Protein AF-A0A640LIW4-F1 (afdb_monomer_lite)

pLDDT: mean 70.2, std 18.81, range [32.25, 88.25]

InterPro domains:
  IPR004026 Ada DNA repair, metal-binding [PF02805] (12-57)
  IPR035451 Ada-like domain superfamily [G3DSA:3.40.10.10] (1-70)
  IPR035451 Ada-like domain superfamily [SSF57884] (4-58)

Foldseek 3Di:
DDDPDDQDLVNLLVLLVVLPCVCFLQKWKAFQVVRDIDGSNDPDDRDDSVRIDMGGNPPDDDDDDPPPPDDPPDD

Radius of gyration: 13.27 Å; chains: 1; bounding box: 46×34×21 Å

Secondary structure (DSSP, 8-state):
----S---HHHHHHHHHTT-GGGTTTEEEEETTTTEEE-TT--SPPPPGGGEEEEE-----SS---------S--

Structure (mmCIF, N/CA/C/O backbone):
data_AF-A0A640LIW4-F1
#
_entry.id   AF-A0A640LIW4-F1
#
loop_
_atom_site.group_PDB
_atom_site.id
_atom_site.type_symbol
_atom_site.label_atom_id
_atom_site.label_alt_id
_atom_site.label_comp_id
_atom_site.label_asym_id
_atom_site.label_entity_id
_atom_site.label_seq_id
_atom_site.pdbx_PDB_ins_code
_atom_site.Cartn_x
_atom_site.Cartn_y
_atom_site.Cartn_z
_atom_site.occupancy
_atom_site.B_iso_or_equiv
_atom_site.auth_seq_id
_atom_site.auth_comp_id
_atom_site.auth_asym_id
_atom_site.auth_atom_id
_atom_site.pdbx_PDB_model_num
ATOM 1 N N . MET A 1 1 ? 27.876 -5.187 -8.854 1.00 42.62 1 MET A N 1
ATOM 2 C CA . MET A 1 1 ? 27.217 -6.236 -8.049 1.00 42.62 1 MET A CA 1
ATOM 3 C C . MET A 1 1 ? 26.399 -5.524 -6.980 1.00 42.62 1 MET A C 1
ATOM 5 O O . MET A 1 1 ? 26.987 -4.891 -6.121 1.00 42.62 1 MET A O 1
ATOM 9 N N . LYS A 1 2 ? 25.079 -5.491 -7.140 1.00 38.06 2 LYS A N 1
ATOM 10 C CA . LYS A 1 2 ? 24.085 -4.716 -6.380 1.00 38.06 2 LYS A CA 1
ATOM 11 C C . LYS A 1 2 ? 22.798 -5.552 -6.464 1.00 38.06 2 LYS A C 1
ATOM 13 O O . LYS A 1 2 ? 22.510 -6.019 -7.558 1.00 38.06 2 LYS A O 1
ATOM 18 N N . ASP A 1 3 ? 22.028 -5.895 -5.445 1.00 44.50 3 ASP A N 1
ATOM 19 C CA . ASP A 1 3 ? 22.004 -5.569 -4.027 1.00 44.50 3 ASP A CA 1
ATOM 20 C C . ASP A 1 3 ? 21.281 -6.731 -3.324 1.00 44.50 3 ASP A C 1
ATOM 22 O O . ASP A 1 3 ? 20.366 -7.346 -3.879 1.00 44.50 3 ASP A O 1
ATOM 26 N N . GLN A 1 4 ? 21.692 -7.059 -2.103 1.00 47.53 4 GLN A N 1
ATOM 27 C CA . GLN A 1 4 ? 20.999 -8.036 -1.270 1.00 47.53 4 GLN A CA 1
ATOM 28 C C . GLN A 1 4 ? 19.625 -7.483 -0.873 1.00 47.53 4 GLN A C 1
ATOM 30 O O . GLN A 1 4 ? 19.537 -6.693 0.056 1.00 47.53 4 GLN A O 1
ATOM 35 N N . ASN A 1 5 ? 18.588 -7.873 -1.618 1.00 56.72 5 ASN A N 1
ATOM 36 C CA . ASN A 1 5 ? 17.239 -8.318 -1.221 1.00 56.72 5 ASN A CA 1
ATOM 37 C C . ASN A 1 5 ? 16.593 -7.816 0.102 1.00 56.72 5 ASN A C 1
ATOM 39 O O . ASN A 1 5 ? 15.736 -8.503 0.656 1.00 56.72 5 ASN A O 1
ATOM 43 N N . ASN A 1 6 ? 16.957 -6.643 0.615 1.00 59.06 6 ASN A N 1
ATOM 44 C CA . ASN A 1 6 ? 16.431 -6.052 1.840 1.00 59.06 6 ASN A CA 1
ATOM 45 C C . ASN A 1 6 ? 15.673 -4.772 1.484 1.00 59.06 6 ASN A C 1
ATOM 47 O O . ASN A 1 6 ? 16.219 -3.671 1.517 1.00 59.06 6 ASN A O 1
ATOM 51 N N . LEU A 1 7 ? 14.411 -4.928 1.083 1.00 71.69 7 LEU A N 1
ATOM 52 C CA . LEU A 1 7 ? 13.522 -3.793 0.853 1.00 71.69 7 LEU A CA 1
ATOM 53 C C . LEU A 1 7 ? 13.342 -3.031 2.170 1.00 71.69 7 LEU A C 1
ATOM 55 O O . LEU A 1 7 ? 12.865 -3.595 3.157 1.00 71.69 7 LEU A O 1
ATOM 59 N N . SER A 1 8 ? 13.718 -1.755 2.187 1.00 83.00 8 SER A N 1
ATOM 60 C CA . SER A 1 8 ? 13.419 -0.867 3.309 1.00 83.00 8 SER A CA 1
ATOM 61 C C . SER A 1 8 ? 11.924 -0.564 3.357 1.00 83.00 8 SER A C 1
ATOM 63 O O . SER A 1 8 ? 11.228 -0.595 2.337 1.00 83.00 8 SER A O 1
ATOM 65 N N . ARG A 1 9 ? 11.424 -0.237 4.551 1.00 82.12 9 ARG A N 1
ATOM 66 C CA . ARG A 1 9 ? 10.010 0.093 4.776 1.00 82.12 9 ARG A CA 1
ATOM 67 C C . ARG A 1 9 ? 9.561 1.265 3.890 1.00 82.12 9 ARG A C 1
ATOM 69 O O . ARG A 1 9 ? 8.489 1.204 3.298 1.00 82.12 9 ARG A O 1
ATOM 76 N N . ASP A 1 10 ? 10.438 2.247 3.687 1.00 85.94 10 ASP A N 1
ATOM 77 C CA . ASP A 1 10 ? 10.249 3.369 2.759 1.00 85.94 10 ASP A CA 1
ATOM 78 C C . ASP A 1 10 ? 10.132 2.9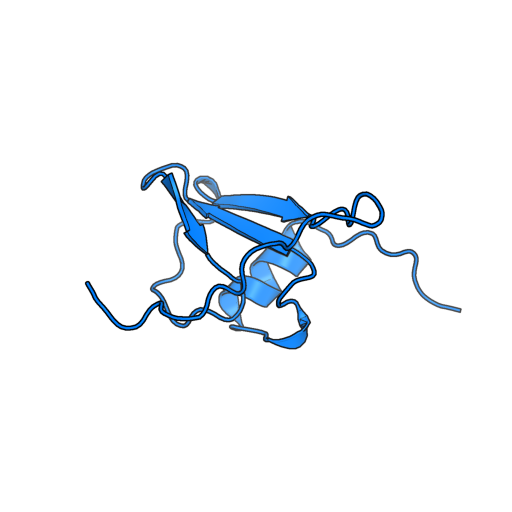33 1.294 1.00 85.94 10 ASP A C 1
ATOM 80 O O . ASP A 1 10 ? 9.338 3.489 0.541 1.00 85.94 10 ASP A O 1
ATOM 84 N N . THR A 1 11 ? 10.890 1.916 0.873 1.00 86.88 11 THR A N 1
ATOM 85 C CA . THR A 1 11 ? 10.821 1.381 -0.494 1.00 86.88 11 THR A CA 1
ATOM 86 C C . THR A 1 11 ? 9.502 0.654 -0.728 1.00 86.88 11 THR A C 1
ATOM 88 O O . THR A 1 11 ? 8.856 0.883 -1.747 1.00 86.88 11 THR A O 1
ATOM 91 N N . MET A 1 12 ? 9.067 -0.175 0.229 1.00 85.62 12 MET A N 1
ATOM 92 C CA . MET A 1 12 ? 7.766 -0.854 0.159 1.00 85.62 12 MET A CA 1
ATOM 93 C C . MET A 1 12 ? 6.608 0.146 0.168 1.00 85.62 12 MET A C 1
ATOM 95 O O . MET A 1 12 ? 5.631 -0.004 -0.567 1.00 85.62 12 MET A O 1
ATOM 99 N N . TRP A 1 13 ? 6.735 1.197 0.976 1.00 87.62 13 TRP A N 1
ATOM 100 C CA . TRP A 1 13 ? 5.775 2.286 1.005 1.00 87.62 13 TRP A CA 1
ATOM 101 C C . TRP A 1 13 ? 5.717 3.026 -0.322 1.00 87.62 13 TRP A C 1
ATOM 103 O O . TRP A 1 13 ? 4.638 3.173 -0.884 1.00 87.62 13 TRP A O 1
ATOM 113 N N . LYS A 1 14 ? 6.871 3.422 -0.865 1.00 88.00 14 LYS A N 1
ATOM 114 C CA . LYS A 1 14 ? 6.943 4.088 -2.163 1.00 88.00 14 LYS A CA 1
ATOM 115 C C . LYS A 1 14 ? 6.301 3.231 -3.247 1.00 88.00 14 LYS A C 1
ATOM 117 O O . LYS A 1 14 ? 5.461 3.753 -3.959 1.00 88.00 14 LYS A O 1
ATOM 122 N N . ALA A 1 15 ? 6.610 1.935 -3.296 1.00 86.81 15 ALA A N 1
ATOM 123 C CA . ALA A 1 15 ? 5.991 0.992 -4.227 1.00 86.81 15 ALA A CA 1
ATOM 124 C C . ALA A 1 15 ? 4.461 0.917 -4.076 1.00 86.81 15 ALA A C 1
ATOM 126 O O . ALA A 1 15 ? 3.752 0.852 -5.075 1.00 86.81 15 ALA A O 1
ATOM 127 N N . THR A 1 16 ? 3.952 0.977 -2.841 1.00 84.56 16 THR A N 1
ATOM 128 C CA . THR A 1 16 ? 2.508 1.021 -2.554 1.00 84.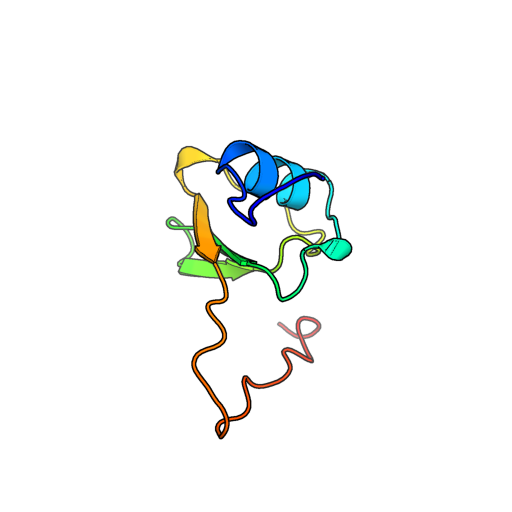56 16 THR A CA 1
ATOM 129 C C . THR A 1 16 ? 1.879 2.328 -3.042 1.00 84.56 16 THR A C 1
ATOM 131 O O . THR A 1 16 ? 0.837 2.318 -3.687 1.00 84.56 16 THR A O 1
ATOM 134 N N . VAL A 1 17 ? 2.527 3.467 -2.783 1.00 85.38 17 VAL A N 1
ATOM 135 C CA . VAL A 1 17 ? 2.061 4.795 -3.215 1.00 85.38 17 VAL A CA 1
ATOM 136 C C . VAL A 1 17 ? 2.098 4.928 -4.738 1.00 85.38 17 VAL A C 1
ATOM 138 O O . VAL A 1 17 ? 1.183 5.492 -5.330 1.00 85.38 17 VAL A O 1
ATOM 141 N N . THR A 1 18 ? 3.138 4.401 -5.387 1.00 88.00 18 THR A N 1
ATOM 142 C CA . THR A 1 18 ? 3.296 4.436 -6.847 1.00 88.00 18 THR A CA 1
ATOM 143 C C . THR A 1 18 ? 2.498 3.351 -7.564 1.00 88.00 18 THR A C 1
ATOM 145 O O . THR A 1 18 ? 2.551 3.296 -8.790 1.00 88.00 18 THR A O 1
ATOM 148 N N . CYS A 1 19 ? 1.762 2.504 -6.836 1.00 82.19 19 CYS A N 1
ATOM 149 C CA . CYS A 1 19 ? 1.011 1.377 -7.389 1.00 82.19 19 CYS A CA 1
ATOM 150 C C . CYS A 1 19 ? 1.876 0.449 -8.265 1.00 82.19 19 CYS A C 1
ATOM 152 O O . CYS A 1 19 ? 1.455 0.013 -9.337 1.00 82.19 19 CYS A O 1
ATOM 154 N N . ASP A 1 20 ? 3.116 0.190 -7.842 1.00 82.00 20 ASP A N 1
ATOM 155 C CA . ASP A 1 20 ? 4.104 -0.498 -8.670 1.00 82.00 20 ASP A CA 1
ATOM 156 C C . ASP A 1 20 ? 3.876 -2.018 -8.661 1.00 82.00 20 ASP A C 1
ATOM 158 O O . ASP A 1 20 ? 4.119 -2.719 -7.672 1.00 82.00 20 ASP A O 1
ATOM 162 N N . SER A 1 21 ? 3.413 -2.536 -9.799 1.00 79.94 21 SER A N 1
ATOM 163 C CA . SER A 1 21 ? 3.147 -3.959 -10.004 1.00 79.94 21 SER A CA 1
ATOM 164 C C . SER A 1 21 ? 4.404 -4.829 -10.026 1.00 79.94 21 SER A C 1
ATOM 166 O O . SER A 1 21 ? 4.279 -6.046 -9.918 1.00 79.94 21 SER A O 1
ATOM 168 N N . ALA A 1 22 ? 5.610 -4.258 -10.124 1.00 82.19 22 ALA A N 1
ATOM 169 C CA . ALA A 1 22 ? 6.851 -5.030 -10.026 1.00 82.19 22 ALA A CA 1
ATOM 170 C C . ALA A 1 22 ? 7.028 -5.680 -8.643 1.00 82.19 22 ALA A C 1
ATOM 172 O O . ALA A 1 22 ? 7.750 -6.667 -8.508 1.00 82.19 22 ALA A O 1
ATOM 173 N N . TYR A 1 23 ? 6.348 -5.147 -7.623 1.00 81.81 23 TYR A N 1
ATOM 174 C CA . TYR A 1 23 ? 6.372 -5.667 -6.259 1.00 81.81 23 TYR A CA 1
ATOM 175 C C . TYR A 1 23 ? 5.209 -6.607 -5.932 1.00 81.81 23 TYR A C 1
ATOM 177 O O . TYR A 1 23 ? 5.130 -7.121 -4.810 1.00 81.81 23 TYR A O 1
ATOM 185 N N . ASP A 1 24 ? 4.318 -6.861 -6.893 1.00 79.31 24 ASP A N 1
ATOM 186 C CA . ASP A 1 24 ? 3.214 -7.798 -6.717 1.00 79.31 24 ASP A CA 1
ATOM 187 C C . ASP A 1 24 ? 3.761 -9.210 -6.449 1.00 79.31 24 ASP A C 1
ATOM 189 O O . ASP A 1 24 ? 4.579 -9.742 -7.198 1.00 79.31 24 ASP A O 1
ATOM 193 N N . GLY A 1 25 ? 3.366 -9.807 -5.322 1.00 77.50 25 GLY A N 1
ATOM 194 C CA . GLY A 1 25 ? 3.875 -11.111 -4.885 1.00 77.50 25 GLY A CA 1
ATOM 195 C C . GLY A 1 25 ? 5.260 -11.094 -4.220 1.00 77.50 25 GLY A C 1
ATOM 196 O O . GLY A 1 25 ? 5.679 -12.134 -3.710 1.00 77.50 25 GLY A O 1
ATOM 197 N N . ILE A 1 26 ? 5.948 -9.944 -4.157 1.00 83.50 26 ILE A N 1
ATOM 198 C CA . ILE A 1 26 ? 7.176 -9.768 -3.356 1.00 83.50 26 ILE A CA 1
ATOM 199 C C . ILE A 1 26 ? 6.814 -9.480 -1.896 1.00 83.50 26 ILE A C 1
ATOM 201 O O . ILE A 1 26 ? 7.380 -10.064 -0.966 1.00 83.50 26 ILE A O 1
ATOM 205 N N . PHE A 1 27 ? 5.851 -8.588 -1.681 1.00 83.94 27 PHE A N 1
ATOM 206 C CA . PHE A 1 27 ? 5.323 -8.269 -0.362 1.00 83.94 27 PHE A CA 1
ATOM 207 C C . PHE A 1 27 ? 3.843 -7.892 -0.446 1.00 83.94 27 PHE A C 1
ATOM 209 O O . PHE A 1 27 ? 3.324 -7.538 -1.503 1.00 83.94 27 PHE A O 1
ATOM 216 N N . PHE A 1 28 ? 3.177 -7.954 0.700 1.00 85.81 28 PHE A N 1
ATOM 217 C CA . PHE A 1 28 ? 1.814 -7.479 0.896 1.00 85.81 28 PHE A CA 1
ATOM 218 C C . PHE A 1 28 ? 1.809 -6.464 2.031 1.00 85.81 28 PHE A C 1
ATOM 220 O O . PHE A 1 28 ? 2.690 -6.485 2.895 1.00 85.81 28 PHE A O 1
ATOM 227 N N . TYR A 1 29 ? 0.822 -5.577 2.049 1.00 87.44 29 TYR A N 1
ATOM 228 C CA . TYR A 1 29 ? 0.631 -4.667 3.169 1.00 87.44 29 TYR A CA 1
ATOM 229 C C . TYR A 1 29 ? -0.754 -4.860 3.776 1.00 87.44 29 TYR A C 1
ATOM 231 O O . TYR A 1 29 ? -1.719 -5.158 3.076 1.00 87.44 29 TYR A O 1
ATOM 239 N N . ALA A 1 30 ? -0.844 -4.710 5.091 1.00 87.00 30 ALA A N 1
ATOM 240 C CA . ALA A 1 30 ? -2.094 -4.749 5.828 1.00 87.00 30 ALA A CA 1
ATOM 241 C C . ALA A 1 30 ? -2.350 -3.397 6.476 1.00 87.00 30 ALA A C 1
ATOM 243 O O . ALA A 1 30 ? -1.423 -2.755 6.979 1.00 87.00 30 ALA A O 1
ATOM 244 N N . VAL A 1 31 ? -3.611 -2.989 6.496 1.00 87.94 31 VAL A N 1
ATOM 245 C CA . VAL A 1 31 ? -4.039 -1.767 7.167 1.00 87.94 31 VAL A CA 1
ATOM 246 C C . VAL A 1 31 ? -4.595 -2.142 8.534 1.00 87.94 31 VAL A C 1
ATOM 248 O O . VAL A 1 31 ? -5.642 -2.770 8.627 1.00 87.94 31 VAL A O 1
ATOM 251 N N . LYS A 1 32 ? -3.911 -1.750 9.611 1.00 86.00 32 LYS A N 1
ATOM 252 C CA . LYS A 1 32 ? -4.288 -2.060 11.000 1.00 86.00 32 LYS A CA 1
ATOM 253 C C . LYS A 1 32 ? -5.695 -1.586 11.356 1.00 86.00 32 LYS A C 1
ATOM 255 O O . LYS A 1 32 ? -6.358 -2.230 12.156 1.00 86.00 32 LYS A O 1
ATOM 260 N N . THR A 1 33 ? -6.142 -0.470 10.778 1.00 83.12 33 THR A N 1
ATOM 261 C CA . THR A 1 33 ? -7.457 0.108 11.083 1.00 83.12 33 THR A CA 1
ATOM 262 C C . THR A 1 33 ? -8.610 -0.669 10.462 1.00 83.12 33 THR A C 1
ATOM 264 O O . THR A 1 33 ? -9.684 -0.699 11.049 1.00 83.12 33 THR A O 1
ATOM 267 N N . THR A 1 34 ? -8.410 -1.290 9.297 1.00 83.38 34 THR A N 1
ATOM 268 C CA . THR A 1 34 ? -9.467 -2.041 8.597 1.00 83.38 34 THR A CA 1
ATOM 269 C C . THR A 1 34 ? -9.266 -3.552 8.649 1.00 83.38 34 THR A C 1
ATOM 271 O O . THR A 1 34 ? -10.185 -4.296 8.332 1.00 83.38 34 THR A O 1
ATOM 274 N N . GLY A 1 35 ? -8.072 -4.026 9.012 1.00 81.31 35 GLY A N 1
ATOM 275 C CA . GLY A 1 35 ? -7.700 -5.439 8.937 1.00 81.31 35 GLY A CA 1
ATOM 276 C C . GLY A 1 35 ? -7.582 -5.974 7.505 1.00 81.31 35 GLY A C 1
ATOM 277 O O . GLY A 1 35 ? -7.456 -7.180 7.316 1.00 81.31 35 GLY A O 1
ATOM 278 N N . VAL A 1 36 ? -7.623 -5.101 6.493 1.00 82.62 36 VAL A N 1
ATOM 279 C CA . VAL A 1 36 ? -7.584 -5.498 5.081 1.00 82.62 36 VAL A CA 1
ATOM 280 C C . VAL A 1 36 ? -6.139 -5.659 4.618 1.00 82.62 36 VAL A C 1
ATOM 282 O O . VAL A 1 36 ? -5.301 -4.783 4.851 1.00 82.62 36 VAL A O 1
ATOM 285 N N . PHE A 1 37 ? -5.867 -6.764 3.924 1.00 83.06 37 PHE A N 1
ATOM 286 C CA . PHE A 1 37 ? -4.608 -7.019 3.229 1.00 83.06 37 PHE A CA 1
ATOM 287 C C . PHE A 1 37 ? -4.738 -6.617 1.762 1.00 83.06 37 PHE A C 1
ATOM 289 O O . PHE A 1 37 ? -5.652 -7.064 1.073 1.00 83.06 37 PHE A O 1
ATOM 296 N N . CYS A 1 38 ? -3.800 -5.811 1.278 1.00 80.94 38 CYS A N 1
ATOM 297 C CA . CYS A 1 38 ? -3.760 -5.347 -0.100 1.00 80.94 38 CYS A CA 1
ATOM 298 C C . CYS A 1 38 ? -2.394 -5.591 -0.743 1.00 80.94 38 CYS A C 1
ATOM 300 O O . CYS A 1 38 ? -1.354 -5.745 -0.091 1.00 80.94 38 CYS A O 1
ATOM 302 N N . ARG A 1 39 ? -2.427 -5.625 -2.075 1.00 83.62 39 ARG A N 1
ATOM 303 C CA . ARG A 1 39 ? -1.245 -5.661 -2.933 1.00 83.62 39 ARG A CA 1
ATOM 304 C C . ARG A 1 39 ? -0.750 -4.244 -3.199 1.00 83.62 39 ARG A C 1
ATOM 306 O O . ARG A 1 39 ? -1.589 -3.357 -3.355 1.00 83.62 39 ARG A O 1
ATOM 313 N N . PRO A 1 40 ? 0.571 -4.031 -3.333 1.00 82.88 40 PRO A N 1
ATOM 314 C CA . PRO A 1 40 ? 1.133 -2.718 -3.646 1.00 82.88 40 PRO A CA 1
ATOM 315 C C . PRO A 1 40 ? 0.656 -2.160 -4.992 1.00 82.88 40 PRO A C 1
ATOM 317 O O . PRO A 1 40 ? 0.749 -0.963 -5.186 1.00 82.88 40 PRO A O 1
ATOM 320 N N . SER A 1 41 ? 0.113 -2.989 -5.889 1.00 80.56 41 SER A N 1
ATOM 321 C CA . SER A 1 41 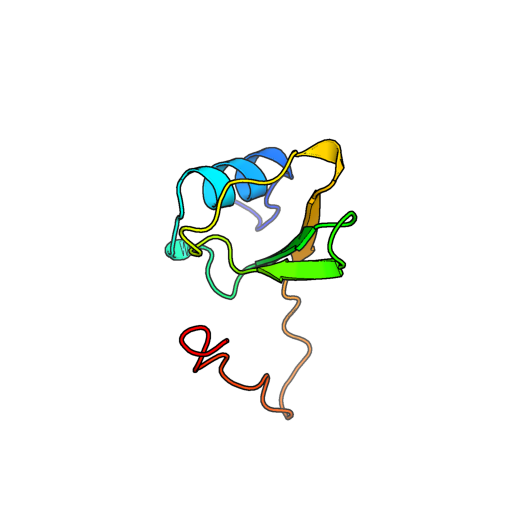? -0.476 -2.597 -7.178 1.00 80.56 41 SER A CA 1
ATOM 322 C C . SER A 1 41 ? -1.931 -2.102 -7.094 1.00 80.56 41 SER A C 1
ATOM 324 O O . SER A 1 41 ? -2.495 -1.652 -8.094 1.00 80.56 41 SER A O 1
ATOM 326 N N . CYS A 1 42 ? -2.575 -2.214 -5.929 1.00 75.62 42 CYS A N 1
ATOM 327 C CA . CYS A 1 42 ? -3.985 -1.885 -5.773 1.00 75.62 42 CYS A CA 1
ATOM 328 C C . CYS A 1 42 ? -4.196 -0.367 -5.846 1.00 75.62 42 CYS A C 1
ATOM 330 O O . CYS A 1 42 ? -3.667 0.372 -5.021 1.00 75.62 42 CYS A O 1
ATOM 332 N N . LYS A 1 43 ? -5.047 0.098 -6.770 1.00 69.62 43 LYS A N 1
ATOM 333 C CA . LYS A 1 43 ? -5.412 1.522 -6.938 1.00 69.62 43 LYS A CA 1
ATOM 334 C C . LYS A 1 43 ? -6.322 2.074 -5.827 1.00 69.62 43 LYS A C 1
ATOM 336 O O . LYS A 1 43 ? -7.012 3.072 -6.028 1.00 69.62 43 LYS A O 1
ATOM 341 N N . SER A 1 44 ? -6.386 1.411 -4.676 1.00 69.19 44 SER A N 1
ATOM 342 C CA . SER A 1 44 ? -7.214 1.866 -3.561 1.00 69.19 44 SER A CA 1
ATOM 343 C C . SER A 1 44 ? -6.587 3.080 -2.873 1.00 69.19 44 SER A C 1
ATOM 345 O O . SER A 1 44 ? -5.397 3.363 -3.017 1.00 69.19 44 SER A O 1
ATOM 347 N N . LYS A 1 45 ? -7.404 3.822 -2.121 1.00 74.50 45 LYS A N 1
ATOM 348 C CA . LYS A 1 45 ? -6.974 5.029 -1.408 1.00 74.50 45 LYS A CA 1
ATOM 349 C C . LYS A 1 45 ? -5.811 4.673 -0.482 1.00 74.50 45 LYS A C 1
ATOM 351 O O . LYS A 1 45 ? -5.951 3.787 0.362 1.00 74.50 45 LYS A O 1
ATOM 356 N N . VAL A 1 46 ? -4.677 5.354 -0.649 1.00 75.81 46 VAL A N 1
ATOM 357 C CA . VAL A 1 46 ? -3.470 5.071 0.133 1.00 75.81 46 VAL A CA 1
ATOM 358 C C . VAL A 1 46 ? -3.773 5.329 1.623 1.00 75.81 46 VAL A C 1
ATOM 360 O O . VAL A 1 46 ? -4.109 6.458 1.984 1.00 75.81 46 VAL A O 1
ATOM 363 N N . PRO A 1 47 ? -3.716 4.300 2.487 1.00 79.31 47 PRO A N 1
ATOM 364 C CA . PRO A 1 47 ? -3.977 4.424 3.926 1.00 79.31 47 PRO A CA 1
ATOM 365 C C . PRO A 1 47 ? -2.845 5.184 4.630 1.00 79.31 47 PRO A C 1
ATOM 367 O O . PRO A 1 47 ? -1.768 5.303 4.078 1.00 79.31 47 PRO A O 1
ATOM 370 N N . ASN A 1 48 ? -3.015 5.658 5.867 1.00 84.94 48 ASN A N 1
ATOM 371 C CA . ASN A 1 48 ? -1.910 6.319 6.585 1.00 84.94 48 ASN A CA 1
ATOM 372 C C . ASN A 1 48 ? -0.757 5.347 6.876 1.00 84.94 48 ASN A C 1
ATOM 374 O O . ASN A 1 48 ? -0.995 4.277 7.433 1.00 84.94 48 ASN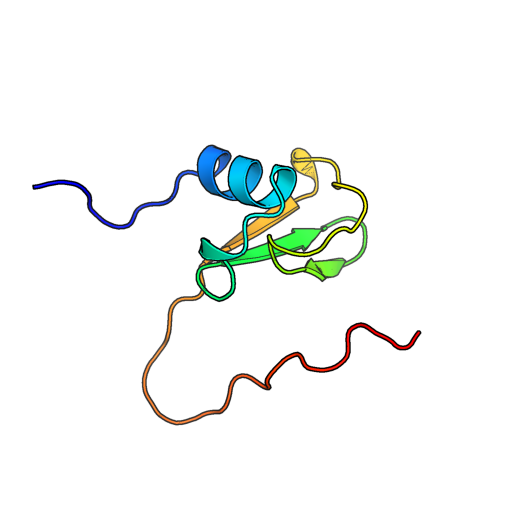 A O 1
ATOM 378 N N . TYR A 1 49 ? 0.484 5.755 6.587 1.00 85.06 49 TYR A N 1
ATOM 379 C CA . TYR A 1 49 ? 1.693 4.933 6.757 1.00 85.06 49 TYR A CA 1
ATOM 380 C C . TYR A 1 49 ? 1.824 4.304 8.156 1.00 85.06 49 TYR A C 1
ATOM 382 O O . TYR A 1 49 ? 2.208 3.146 8.282 1.00 85.06 49 TYR A O 1
ATOM 390 N N . GLU A 1 50 ? 1.435 5.023 9.211 1.00 87.69 50 GLU A N 1
ATOM 391 C CA . GLU A 1 50 ? 1.488 4.542 10.604 1.00 87.69 50 GLU A CA 1
ATOM 392 C C . GLU A 1 50 ? 0.562 3.343 10.871 1.00 87.69 50 GLU A C 1
ATOM 394 O O . GLU A 1 50 ? 0.855 2.454 11.680 1.00 87.69 50 GLU A O 1
ATOM 399 N N . ASN 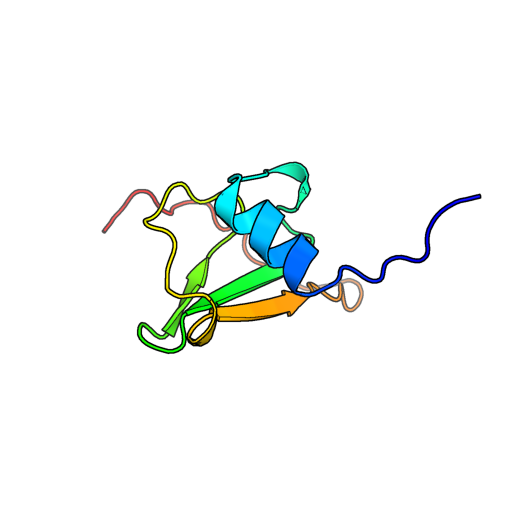A 1 51 ? -0.550 3.295 10.137 1.00 88.25 51 ASN A N 1
ATOM 400 C CA . ASN A 1 51 ? -1.536 2.226 10.198 1.00 88.25 51 ASN A CA 1
ATOM 401 C C . ASN A 1 51 ? -1.220 1.099 9.216 1.00 88.25 51 ASN A C 1
ATOM 403 O O . ASN A 1 51 ? -1.982 0.140 9.140 1.00 88.25 51 ASN A O 1
ATOM 407 N N . VAL A 1 52 ? -0.119 1.182 8.472 1.00 88.06 52 VAL A N 1
ATOM 408 C CA . VAL A 1 52 ? 0.278 0.169 7.497 1.00 88.06 52 VAL A CA 1
ATOM 409 C C . VAL A 1 52 ? 1.344 -0.736 8.092 1.00 88.06 52 VAL A C 1
ATOM 411 O O . VAL A 1 52 ? 2.274 -0.312 8.774 1.00 88.06 52 VAL A O 1
ATOM 414 N N . SER A 1 53 ? 1.199 -2.033 7.859 1.00 87.69 53 SER A N 1
ATOM 415 C CA . SER A 1 53 ? 2.199 -3.040 8.204 1.00 87.69 53 SER A CA 1
ATOM 416 C C . SER A 1 53 ? 2.555 -3.843 6.972 1.00 87.69 53 SER A C 1
ATOM 418 O O . SER A 1 53 ? 1.676 -4.359 6.291 1.00 87.69 53 SER A O 1
ATOM 420 N N . PHE A 1 54 ? 3.849 -3.930 6.681 1.00 86.31 54 PHE A N 1
ATOM 421 C CA . PHE A 1 54 ? 4.355 -4.637 5.514 1.00 86.31 54 PHE A CA 1
ATOM 422 C C . PHE A 1 54 ? 4.776 -6.051 5.891 1.00 86.31 54 PHE A C 1
ATOM 424 O O . PHE A 1 54 ? 5.493 -6.261 6.870 1.00 86.31 54 PHE A O 1
ATOM 431 N N . PHE A 1 55 ? 4.359 -7.009 5.073 1.00 83.19 55 PHE A N 1
ATOM 432 C CA . PHE A 1 55 ? 4.647 -8.423 5.224 1.00 83.19 55 PHE A CA 1
ATOM 433 C C . PHE A 1 55 ? 5.352 -8.908 3.963 1.00 83.19 55 PHE A C 1
ATOM 435 O O . PHE A 1 55 ? 4.773 -8.947 2.878 1.00 83.19 55 PHE A O 1
ATOM 442 N N . GLN A 1 56 ? 6.626 -9.271 4.097 1.00 80.81 56 GLN A N 1
ATOM 443 C CA . GLN A 1 56 ? 7.375 -9.852 2.988 1.00 80.81 56 GLN A CA 1
ATOM 444 C C . GLN A 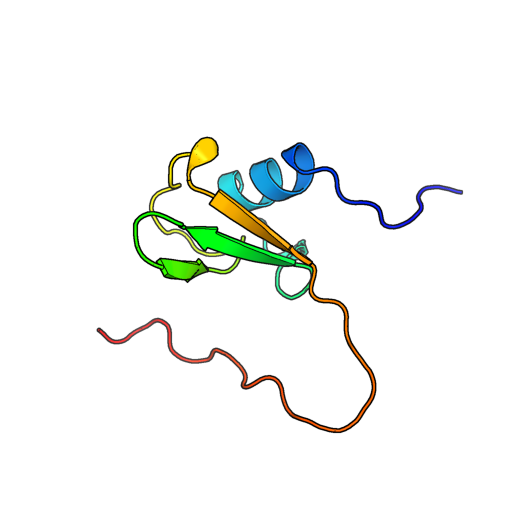1 56 ? 6.878 -11.269 2.713 1.00 80.81 56 GLN A C 1
ATOM 446 O O . GLN A 1 56 ? 6.748 -12.087 3.629 1.00 80.81 56 GLN A O 1
ATOM 451 N N . MET A 1 57 ? 6.661 -11.580 1.438 1.00 70.25 57 MET A N 1
ATOM 452 C CA . MET A 1 57 ? 6.283 -12.916 1.011 1.00 70.25 57 MET A CA 1
ATOM 453 C C . MET A 1 57 ? 7.517 -13.825 1.049 1.00 70.25 57 MET A C 1
ATOM 455 O O . MET A 1 57 ? 8.170 -14.086 0.040 1.00 70.25 57 MET A O 1
ATOM 459 N N . ARG A 1 58 ? 7.877 -14.334 2.235 1.00 59.38 58 ARG A N 1
ATOM 460 C CA . ARG A 1 58 ? 8.855 -15.425 2.335 1.00 59.38 58 ARG A CA 1
ATOM 461 C C . ARG A 1 58 ? 8.207 -16.676 1.766 1.00 59.38 58 ARG A C 1
ATOM 463 O O . ARG A 1 58 ? 7.477 -17.373 2.464 1.00 59.38 58 ARG A O 1
ATOM 470 N N . LYS A 1 59 ? 8.506 -16.976 0.502 1.00 48.09 59 LYS A N 1
ATOM 471 C CA . LYS A 1 59 ? 8.181 -18.244 -0.156 1.00 48.09 59 LYS A CA 1
ATOM 472 C C . LYS A 1 59 ? 8.795 -19.400 0.643 1.00 48.09 59 LYS A C 1
ATOM 474 O O . LYS A 1 59 ? 9.921 -19.823 0.395 1.00 48.09 59 LYS A O 1
ATOM 479 N N . LYS A 1 60 ? 8.077 -19.897 1.651 1.00 39.94 60 LYS A N 1
ATOM 480 C CA . LYS A 1 60 ? 8.413 -21.146 2.326 1.00 39.94 60 LYS A CA 1
ATOM 481 C C . LYS A 1 60 ? 7.962 -22.262 1.385 1.00 39.94 60 LYS A C 1
ATOM 483 O O . LYS A 1 60 ? 6.779 -22.397 1.118 1.00 39.94 60 LYS A O 1
ATOM 488 N N . LEU A 1 61 ? 8.966 -22.910 0.793 1.00 42.59 61 LEU A N 1
ATOM 489 C CA . LEU A 1 61 ? 9.009 -24.218 0.132 1.00 42.59 61 LEU A CA 1
ATOM 490 C C . LEU A 1 61 ? 7.694 -24.878 -0.343 1.00 42.59 61 LEU A C 1
ATOM 492 O O . LEU A 1 61 ? 6.772 -25.091 0.428 1.00 42.59 61 LEU A O 1
ATOM 496 N N . LYS A 1 62 ? 7.731 -25.306 -1.617 1.00 40.50 62 LYS A N 1
ATOM 497 C CA . LYS A 1 62 ? 6.994 -26.407 -2.275 1.00 40.50 62 LYS A CA 1
ATOM 498 C C . LYS A 1 62 ? 5.780 -26.972 -1.510 1.00 40.50 62 LYS A C 1
ATOM 500 O O . LYS A 1 62 ? 5.958 -27.714 -0.552 1.00 40.50 62 LYS A O 1
ATOM 505 N N . GLY A 1 63 ? 4.575 -26.767 -2.052 1.00 45.09 63 GLY A N 1
ATOM 506 C CA . GLY A 1 63 ? 3.481 -27.729 -1.845 1.00 45.09 63 GLY A CA 1
ATOM 507 C C . GLY A 1 63 ? 2.132 -27.207 -1.363 1.00 45.09 63 GLY A C 1
ATOM 508 O O . GLY A 1 63 ? 1.269 -28.032 -1.097 1.00 45.09 63 GLY A O 1
ATOM 509 N N . GLN A 1 64 ? 1.887 -25.900 -1.278 1.00 42.25 64 GLN A N 1
ATOM 510 C CA . GLN A 1 64 ? 0.516 -25.422 -1.094 1.00 42.25 64 GLN A CA 1
ATOM 511 C C . GLN A 1 64 ? 0.292 -24.119 -1.846 1.00 42.25 64 GLN A C 1
ATOM 513 O O . GLN A 1 64 ? 1.027 -23.144 -1.690 1.00 42.25 64 GLN A O 1
ATOM 518 N N . ALA A 1 65 ? -0.694 -24.175 -2.734 1.00 44.31 65 ALA A N 1
ATOM 519 C CA . ALA A 1 65 ? -1.177 -23.074 -3.531 1.00 44.31 65 ALA A CA 1
ATOM 520 C C . ALA A 1 65 ? -1.555 -21.912 -2.608 1.00 44.31 65 ALA A C 1
ATOM 522 O O . ALA A 1 65 ? -2.570 -21.950 -1.921 1.00 44.31 65 ALA A O 1
ATOM 523 N N . ILE A 1 66 ? -0.738 -20.860 -2.614 1.00 47.31 66 ILE A N 1
ATOM 524 C CA . ILE A 1 66 ? -1.254 -19.525 -2.344 1.00 47.31 66 ILE A CA 1
ATOM 525 C C . ILE A 1 66 ? -2.312 -19.279 -3.406 1.00 47.31 66 ILE A C 1
ATOM 527 O O . ILE A 1 66 ? -1.995 -19.171 -4.593 1.00 47.31 66 ILE A O 1
ATOM 531 N N . ALA A 1 67 ? -3.569 -19.321 -2.972 1.00 41.69 67 ALA A N 1
ATOM 532 C CA . ALA A 1 67 ? -4.711 -19.007 -3.797 1.00 41.69 67 ALA A CA 1
ATOM 533 C C . ALA A 1 67 ? -4.393 -17.716 -4.550 1.00 41.69 67 ALA A C 1
ATOM 535 O O . ALA A 1 67 ? -4.095 -16.675 -3.961 1.00 41.69 67 ALA A O 1
ATOM 536 N N . HIS A 1 68 ? -4.377 -17.840 -5.872 1.00 41.03 68 HIS A N 1
ATOM 537 C CA . HIS A 1 68 ? -4.502 -16.732 -6.793 1.00 41.03 68 HIS A CA 1
ATOM 538 C C . HIS A 1 68 ? -5.592 -15.821 -6.221 1.00 41.03 68 HIS A C 1
ATOM 540 O O . HIS A 1 68 ? -6.753 -16.218 -6.211 1.00 41.03 68 HIS A O 1
ATOM 546 N N . ALA A 1 69 ? -5.255 -14.623 -5.739 1.00 44.03 69 ALA A N 1
ATOM 547 C CA . ALA A 1 69 ? -6.270 -13.582 -5.638 1.00 44.03 69 ALA A CA 1
ATOM 548 C C . ALA A 1 69 ? -6.566 -13.160 -7.087 1.00 44.03 69 ALA A C 1
ATOM 550 O O . ALA A 1 69 ? -5.941 -12.253 -7.637 1.00 44.03 69 ALA A O 1
ATOM 551 N N . LYS A 1 70 ? -7.379 -13.978 -7.755 1.00 36.12 70 LYS A N 1
ATOM 552 C CA . LYS A 1 70 ? -8.359 -13.506 -8.718 1.00 36.12 70 LYS A CA 1
ATOM 553 C C . LYS A 1 70 ? -9.551 -13.028 -7.884 1.00 36.12 70 LYS A C 1
ATOM 555 O O . LYS A 1 70 ? -9.764 -13.550 -6.794 1.00 36.12 70 LYS A O 1
ATOM 560 N N . ASP A 1 71 ? -10.237 -12.006 -8.374 1.00 39.03 71 ASP A N 1
ATOM 561 C CA . ASP A 1 71 ? -11.476 -11.461 -7.808 1.00 39.03 71 ASP A CA 1
ATOM 562 C C . ASP A 1 71 ? -11.306 -10.526 -6.596 1.00 39.03 71 ASP A C 1
ATOM 564 O O . ASP A 1 71 ? -11.712 -10.805 -5.474 1.00 39.03 71 ASP A O 1
ATOM 568 N N . ALA A 1 72 ? -10.743 -9.344 -6.862 1.00 40.16 72 ALA A N 1
ATOM 569 C CA . ALA A 1 72 ? -11.058 -8.129 -6.102 1.00 40.16 72 ALA A CA 1
ATOM 570 C C . ALA A 1 72 ? -12.019 -7.218 -6.900 1.00 40.16 72 ALA A C 1
ATOM 572 O O . ALA A 1 72 ? -11.910 -5.999 -6.824 1.00 40.16 72 ALA A O 1
ATOM 573 N N . ASP A 1 73 ? -12.927 -7.817 -7.684 1.00 41.25 73 ASP A N 1
ATOM 574 C CA . ASP A 1 73 ? -13.989 -7.136 -8.447 1.00 41.25 73 ASP A CA 1
ATOM 575 C C . ASP A 1 73 ? -15.374 -7.721 -8.106 1.00 41.25 73 ASP A C 1
ATOM 577 O O . ASP A 1 73 ? -16.154 -8.045 -8.988 1.00 41.25 73 ASP A O 1
ATOM 581 N N . GLN A 1 74 ? -15.679 -7.935 -6.820 1.00 41.50 74 GLN A N 1
ATOM 582 C CA . GLN A 1 74 ? -17.074 -8.040 -6.365 1.00 41.50 74 GLN A CA 1
ATOM 583 C C . GLN A 1 74 ? -17.184 -7.985 -4.836 1.00 41.50 74 GLN A C 1
ATOM 585 O O . GLN A 1 74 ? -17.116 -9.020 -4.176 1.00 41.50 74 GLN A O 1
ATOM 590 N N . ILE A 1 75 ? -17.377 -6.782 -4.284 1.00 32.25 75 ILE A N 1
ATOM 591 C CA . ILE A 1 75 ? -18.287 -6.513 -3.153 1.00 32.25 75 ILE A CA 1
ATOM 592 C C . ILE A 1 75 ? -18.939 -5.159 -3.416 1.00 32.25 75 ILE A C 1
ATOM 594 O O . ILE A 1 75 ? -18.179 -4.197 -3.671 1.00 32.25 75 ILE A O 1
#

Sequence (75 aa):
MKDQNNLSRDTMWKATVTCDSAYDGIFFYAVKTTGVFCRPSCKSKVPNYENVSFFQMRKKLKGQAIAHAKDADQI

Organism: Bacillus anthracis (NCBI:txid1392)